Protein AF-A0A3P7JQI1-F1 (afdb_monomer)

Mean predicted aligned error: 7.29 Å

Organism: Strongylus vulgaris (NCBI:txid40348)

Sequence (152 aa):
VISFDECECSVVLVRGSVPLFWEQPGVQVGSHKVKVRAFEASSSAYHRHFLRLTSTYGKTTVVNLLGSKEGERALADAFRTQHKSSKFASTVDFIDFDYHSQMKISKDSLHRLVKKLAPYMQAASFYLFKNGSVKRRDFDRIVYQSTCLPAF

Foldseek 3Di:
DDDDDQKDWDADAAEDALQFDKDQDDDDPPARAIGGPPLVVSLVSVQVVVVCVCVVQAQEEEEEQFACDRNGVVVSVSSVVSCCPDPCVVRYHYHYDPPVVQVVVDVCSVVVVVVVCVVLVVVAFIFMGGPNRTPTDHSNYYYYYHDNDDPD

pLDDT: mean 83.18, std 12.76, range [30.31, 96.94]

Structure (mmCIF, N/CA/C/O backbone):
data_AF-A0A3P7JQI1-F1
#
_entry.id   AF-A0A3P7JQI1-F1
#
loop_
_atom_site.group_PDB
_atom_site.id
_atom_site.type_symbol
_atom_site.label_atom_id
_atom_site.label_alt_id
_atom_site.label_comp_id
_atom_site.label_asym_id
_atom_site.label_entity_id
_atom_site.label_seq_id
_atom_site.pdbx_PDB_ins_code
_atom_site.Cartn_x
_atom_site.Cartn_y
_atom_site.Cartn_z
_atom_site.occupancy
_atom_site.B_iso_or_equiv
_atom_site.auth_seq_id
_atom_site.auth_comp_id
_atom_site.auth_asym_id
_atom_site.auth_atom_id
_atom_site.pdbx_PDB_model_num
ATOM 1 N N . VAL A 1 1 ? -7.067 -12.335 16.940 1.00 72.94 1 VAL A N 1
ATOM 2 C CA . VAL A 1 1 ? -7.981 -11.882 18.011 1.00 72.94 1 VAL A CA 1
ATOM 3 C C . VAL A 1 1 ? -7.147 -11.767 19.267 1.00 72.94 1 VAL A C 1
ATOM 5 O O . VAL A 1 1 ? -6.325 -12.647 19.491 1.00 72.94 1 VAL A O 1
ATOM 8 N N . ILE A 1 2 ? -7.262 -10.661 19.989 1.00 80.69 2 ILE A N 1
ATOM 9 C CA . ILE A 1 2 ? -6.580 -10.428 21.259 1.00 80.69 2 ILE A CA 1
ATOM 10 C C . ILE A 1 2 ? -7.679 -10.393 22.318 1.00 80.69 2 ILE A C 1
ATOM 12 O O . ILE A 1 2 ? -8.593 -9.578 22.212 1.00 80.69 2 ILE A O 1
ATOM 16 N N . SER A 1 3 ? -7.595 -11.284 23.300 1.00 84.56 3 SER A N 1
ATOM 17 C CA . SER A 1 3 ? -8.550 -11.366 24.407 1.00 84.56 3 SER A CA 1
ATOM 18 C C . SER A 1 3 ? -7.868 -10.905 25.693 1.00 84.56 3 SER A C 1
ATOM 20 O O . SER A 1 3 ? -6.732 -11.299 25.962 1.00 84.56 3 SER A O 1
ATOM 22 N N . PHE A 1 4 ? -8.530 -10.037 26.452 1.00 83.00 4 PHE A N 1
ATOM 23 C CA . PHE A 1 4 ? -8.062 -9.506 27.731 1.00 83.00 4 PHE A CA 1
ATOM 24 C C . PHE A 1 4 ? -9.271 -9.204 28.620 1.00 83.00 4 PHE A C 1
ATOM 26 O O . PHE A 1 4 ? -10.163 -8.449 28.230 1.00 83.00 4 PHE A O 1
ATOM 33 N N . ASP A 1 5 ? -9.303 -9.799 29.811 1.00 88.19 5 ASP A N 1
ATOM 34 C CA . ASP A 1 5 ? -10.456 -9.778 30.717 1.00 88.19 5 ASP A CA 1
ATOM 35 C C . ASP A 1 5 ? -11.763 -10.168 29.990 1.00 88.19 5 ASP A C 1
ATOM 37 O O . ASP A 1 5 ? -11.811 -11.141 29.242 1.00 88.19 5 ASP A O 1
ATOM 41 N N . GLU A 1 6 ? -12.813 -9.364 30.165 1.00 87.38 6 GLU A N 1
ATOM 42 C CA . GLU A 1 6 ? -14.122 -9.471 29.510 1.00 87.38 6 GLU A CA 1
ATOM 43 C C . GLU A 1 6 ? -14.157 -8.803 28.120 1.00 87.38 6 GLU A C 1
ATOM 45 O O . GLU A 1 6 ? -15.229 -8.429 27.632 1.00 87.38 6 GLU A O 1
ATOM 50 N N . CYS A 1 7 ? -12.993 -8.560 27.504 1.00 84.62 7 CYS A N 1
ATOM 51 C CA . CYS A 1 7 ? -12.864 -7.907 26.203 1.00 84.62 7 CYS A CA 1
ATOM 52 C C . CYS A 1 7 ? -12.184 -8.815 25.174 1.00 84.62 7 CYS A C 1
ATOM 54 O O . CYS A 1 7 ? -11.133 -9.400 25.424 1.00 84.62 7 CYS A O 1
ATOM 56 N N . GLU A 1 8 ? -12.717 -8.824 23.958 1.00 86.44 8 GLU A N 1
ATOM 57 C CA . GLU A 1 8 ? -12.063 -9.405 22.790 1.00 86.44 8 GLU A CA 1
ATOM 58 C C . GLU A 1 8 ? -11.971 -8.351 21.698 1.00 86.44 8 GLU A C 1
ATOM 60 O O . GLU A 1 8 ? -12.961 -7.694 21.364 1.00 86.44 8 GLU A O 1
ATOM 65 N N . CYS A 1 9 ? -10.792 -8.195 21.105 1.00 84.25 9 CYS A N 1
ATOM 66 C CA . CYS A 1 9 ? -10.615 -7.333 19.952 1.00 84.25 9 CYS A CA 1
ATOM 67 C C . CYS A 1 9 ? -9.961 -8.042 18.768 1.00 84.25 9 CYS A C 1
ATOM 69 O O . CYS A 1 9 ? -9.218 -9.017 18.909 1.00 84.25 9 CYS A O 1
ATOM 71 N N . SER A 1 10 ? -10.234 -7.568 17.555 1.00 81.06 10 SER A N 1
ATOM 72 C CA . SER A 1 10 ? -9.532 -8.061 16.372 1.00 81.06 10 SER A CA 1
ATOM 73 C C . SER A 1 10 ? -9.233 -6.959 15.365 1.00 81.06 10 SER A C 1
ATOM 75 O O . SER A 1 10 ? -10.023 -6.039 15.163 1.00 81.06 10 SER A O 1
ATOM 77 N N . VAL A 1 11 ? -8.057 -7.078 14.750 1.00 78.75 11 VAL A N 1
ATOM 78 C CA . VAL A 1 11 ? -7.564 -6.226 13.668 1.00 78.75 11 VAL A CA 1
ATOM 79 C C . VAL A 1 11 ? -7.225 -7.138 12.499 1.00 78.75 11 VAL A C 1
ATOM 81 O O . VAL A 1 11 ? -6.640 -8.205 12.703 1.00 78.75 11 VAL A O 1
ATOM 84 N N . VAL A 1 12 ? -7.584 -6.722 11.286 1.00 80.19 12 VAL A N 1
ATOM 85 C CA . VAL A 1 12 ? -7.317 -7.489 10.068 1.00 80.19 12 VAL A CA 1
ATOM 86 C C . VAL A 1 12 ? -6.178 -6.835 9.290 1.00 80.19 12 VAL A C 1
ATOM 88 O O . VAL A 1 12 ? -6.206 -5.645 8.977 1.00 80.19 12 VAL A O 1
ATOM 91 N N . LEU A 1 13 ? -5.169 -7.640 8.973 1.00 85.06 13 LEU A N 1
ATOM 92 C CA . LEU A 1 13 ? -4.052 -7.278 8.108 1.00 85.06 13 LEU A CA 1
ATOM 93 C C . LEU A 1 13 ? -4.122 -8.169 6.871 1.00 85.06 13 LEU A C 1
ATOM 95 O O . LEU A 1 13 ? -4.223 -9.390 6.999 1.00 85.06 13 LEU A O 1
ATOM 99 N N . VAL A 1 14 ? -4.073 -7.570 5.683 1.00 86.88 14 VAL A N 1
ATOM 100 C CA . VAL A 1 14 ? -4.093 -8.316 4.419 1.00 86.88 14 VAL A CA 1
ATOM 101 C C . VAL A 1 14 ? -2.721 -8.206 3.778 1.00 86.88 14 VAL A C 1
ATOM 103 O O . VAL A 1 14 ? -2.140 -7.128 3.696 1.00 86.88 14 VAL A O 1
ATOM 106 N N . ARG A 1 15 ? -2.193 -9.330 3.299 1.00 89.56 15 ARG A N 1
ATOM 107 C CA . ARG A 1 15 ? -0.951 -9.373 2.529 1.00 89.56 15 ARG A CA 1
ATOM 108 C C . ARG A 1 15 ? -1.238 -9.914 1.139 1.00 89.56 15 ARG A C 1
ATOM 110 O O . ARG A 1 15 ? -1.992 -10.874 0.996 1.00 89.56 15 ARG A O 1
ATOM 117 N N . GLY A 1 16 ? -0.599 -9.335 0.130 1.00 87.62 16 GLY A N 1
ATOM 118 C CA . GLY A 1 16 ? -0.691 -9.837 -1.232 1.00 87.62 16 GLY A CA 1
ATOM 119 C C . GLY A 1 16 ? 0.438 -9.360 -2.139 1.00 87.62 16 GLY A C 1
ATOM 120 O O . GLY A 1 16 ? 1.334 -8.615 -1.738 1.00 87.62 16 GLY A O 1
ATOM 121 N N . SER A 1 17 ? 0.389 -9.844 -3.378 1.00 89.44 17 SER A N 1
ATOM 122 C CA . SER A 1 17 ? 1.278 -9.418 -4.459 1.00 89.44 17 SER A CA 1
ATOM 123 C C . SER A 1 17 ? 0.898 -8.022 -4.964 1.00 89.44 17 SER A C 1
ATOM 125 O O . SER A 1 17 ? -0.236 -7.572 -4.794 1.00 89.44 17 SER A O 1
ATOM 127 N N . VAL A 1 18 ? 1.824 -7.332 -5.626 1.00 91.19 18 VAL A N 1
ATOM 128 C CA . VAL A 1 18 ? 1.514 -6.071 -6.311 1.00 91.19 18 VAL A CA 1
ATOM 129 C C . VAL A 1 18 ? 0.456 -6.345 -7.3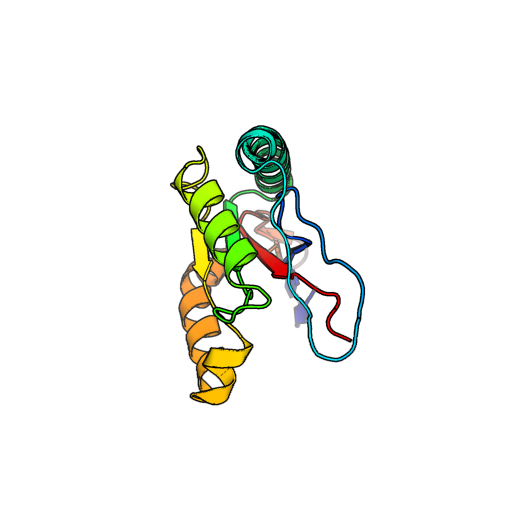92 1.00 91.19 18 VAL A C 1
ATOM 131 O O . VAL A 1 18 ? 0.712 -7.185 -8.258 1.00 91.19 18 VAL A O 1
ATOM 134 N N . PRO A 1 19 ? -0.709 -5.662 -7.388 1.00 92.75 19 PRO A N 1
ATOM 135 C CA . PRO A 1 19 ? -1.820 -5.929 -8.306 1.00 92.75 19 PRO A CA 1
ATOM 136 C C . PRO A 1 19 ? -1.592 -5.280 -9.679 1.00 92.75 19 PRO A C 1
ATOM 138 O O . PRO A 1 19 ? -2.403 -4.496 -10.171 1.00 92.75 19 PRO A O 1
ATOM 141 N N . LEU A 1 20 ? 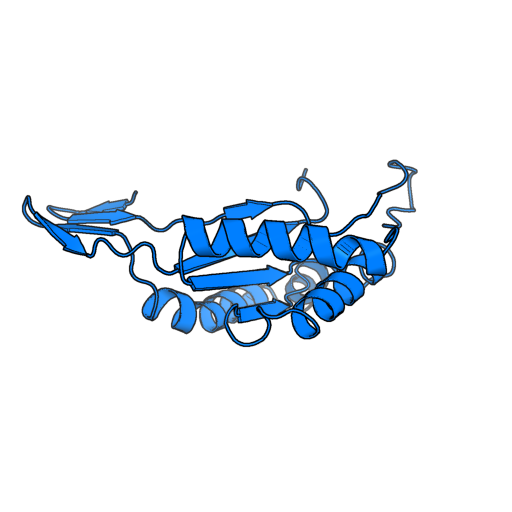-0.452 -5.603 -10.280 1.00 92.62 20 LEU A N 1
ATOM 142 C CA . LEU A 1 20 ? -0.049 -5.247 -11.633 1.00 92.62 20 LEU A CA 1
ATOM 143 C C . LEU A 1 20 ? 0.346 -6.519 -12.378 1.00 92.62 20 LEU A C 1
ATOM 145 O O . LEU A 1 20 ? 0.657 -7.536 -11.759 1.00 92.62 20 LEU A O 1
ATOM 149 N N . PHE A 1 21 ? 0.390 -6.460 -13.703 1.00 91.19 21 PHE A N 1
ATOM 150 C CA . PHE A 1 21 ? 1.044 -7.510 -14.467 1.00 91.19 21 PHE A CA 1
ATOM 151 C C . PHE A 1 21 ? 2.556 -7.304 -14.391 1.00 91.19 21 PHE A C 1
ATOM 153 O O . PHE A 1 21 ? 3.107 -6.316 -14.875 1.00 91.19 21 PHE A O 1
ATOM 160 N N . TRP A 1 22 ? 3.241 -8.229 -13.736 1.00 90.44 22 TRP A N 1
ATOM 161 C CA . TRP A 1 22 ? 4.689 -8.216 -13.611 1.00 90.44 22 TRP A CA 1
ATOM 162 C C . TRP A 1 22 ? 5.209 -9.644 -13.523 1.00 90.44 22 TRP A C 1
ATOM 164 O O . TRP A 1 22 ? 4.482 -10.568 -13.164 1.00 90.44 22 TRP A O 1
ATOM 174 N N . GLU A 1 23 ? 6.472 -9.817 -13.881 1.00 86.69 23 GLU A N 1
ATOM 175 C CA . GLU A 1 23 ? 7.161 -11.096 -13.812 1.00 86.69 23 GLU A CA 1
ATOM 176 C C . GLU A 1 23 ? 8.539 -10.914 -13.185 1.00 86.69 23 GLU A C 1
ATOM 178 O O . GLU A 1 23 ? 9.197 -9.882 -13.350 1.00 86.69 23 GLU A O 1
ATOM 183 N N . GLN A 1 24 ? 8.984 -11.946 -12.482 1.00 81.19 24 GLN A N 1
ATOM 184 C CA . GLN A 1 24 ? 10.363 -12.072 -12.056 1.00 81.19 24 GLN A CA 1
ATOM 185 C C . GLN A 1 24 ? 10.980 -13.228 -12.847 1.00 81.19 24 GLN A C 1
ATOM 187 O O . GLN A 1 24 ? 10.702 -14.387 -12.529 1.00 81.19 24 GLN A O 1
ATOM 192 N N . PRO A 1 25 ? 11.774 -12.954 -13.901 1.00 71.38 25 PRO A N 1
ATOM 193 C CA . PRO A 1 25 ? 12.573 -13.997 -14.531 1.00 71.38 25 PRO A CA 1
ATOM 194 C C . PRO A 1 25 ? 13.451 -14.626 -13.439 1.00 71.38 25 PRO A C 1
ATOM 196 O O . PRO A 1 25 ? 13.976 -13.894 -12.604 1.00 71.38 25 PRO A O 1
ATOM 199 N N . GLY A 1 26 ? 13.495 -15.963 -13.396 1.00 65.44 26 GLY A N 1
ATOM 200 C CA . GLY A 1 26 ? 13.884 -16.773 -12.232 1.00 65.44 26 GLY A CA 1
ATOM 201 C C . GLY A 1 26 ? 15.185 -16.399 -11.503 1.00 65.44 26 GLY A C 1
ATOM 202 O O . GLY A 1 26 ? 15.967 -15.559 -11.936 1.00 65.44 26 GLY A O 1
ATOM 203 N N . VAL A 1 27 ? 15.423 -17.055 -10.363 1.00 61.12 27 VAL A N 1
ATOM 204 C CA . VAL A 1 27 ? 16.563 -16.802 -9.462 1.00 61.12 27 VAL A CA 1
ATOM 205 C C . VAL A 1 27 ? 17.889 -17.210 -10.123 1.00 61.12 27 VAL A C 1
ATOM 207 O O . VAL A 1 27 ? 18.428 -18.279 -9.859 1.00 61.12 27 VAL A O 1
ATOM 210 N N . GLN A 1 28 ? 18.427 -16.370 -11.005 1.00 54.81 28 GLN A N 1
ATOM 211 C CA . GLN A 1 28 ? 19.834 -16.431 -11.389 1.00 54.81 28 GLN A CA 1
ATOM 212 C C . GLN A 1 28 ? 20.643 -15.606 -10.388 1.00 54.81 28 GLN A C 1
ATOM 214 O O . GLN A 1 28 ? 20.299 -14.459 -10.086 1.00 54.81 28 GLN A O 1
ATOM 219 N N . VAL A 1 29 ? 21.702 -16.215 -9.851 1.00 55.03 29 VAL A N 1
ATOM 220 C CA . VAL A 1 29 ? 22.596 -15.619 -8.852 1.00 55.03 29 VAL A CA 1
ATOM 221 C C . VAL A 1 29 ? 23.066 -14.249 -9.355 1.00 55.03 29 VAL A C 1
ATOM 223 O O . VAL A 1 29 ? 23.795 -14.161 -10.337 1.00 55.03 29 VAL A O 1
ATOM 226 N N . GLY A 1 30 ? 22.604 -13.174 -8.708 1.00 54.47 30 GLY A N 1
ATOM 227 C CA . GLY A 1 30 ? 23.033 -11.799 -8.994 1.00 54.47 30 GLY A CA 1
ATOM 228 C C . GLY A 1 30 ? 22.056 -10.899 -9.767 1.00 54.47 30 GLY A C 1
ATOM 229 O O . GLY A 1 30 ? 22.350 -9.715 -9.910 1.00 54.47 30 GLY A O 1
ATOM 230 N N . SER A 1 31 ? 20.889 -11.377 -10.225 1.00 55.09 31 SER A N 1
ATOM 231 C CA . SER A 1 31 ? 19.919 -10.535 -10.957 1.00 55.09 31 SER A CA 1
ATOM 232 C C . SER A 1 31 ? 18.457 -10.870 -10.617 1.00 55.09 31 SER A C 1
ATOM 234 O O . SER A 1 31 ? 17.788 -11.610 -11.334 1.00 55.09 31 SER A O 1
ATOM 236 N N . HIS A 1 32 ? 17.916 -10.245 -9.567 1.00 63.12 32 HIS A N 1
ATOM 237 C CA . HIS A 1 32 ? 16.479 -10.265 -9.242 1.00 63.12 32 HIS A CA 1
ATOM 238 C C . HIS A 1 32 ? 15.730 -9.117 -9.938 1.00 63.12 32 HIS A C 1
ATOM 240 O O . HIS A 1 32 ? 15.066 -8.313 -9.289 1.00 63.12 32 HIS A O 1
ATOM 246 N N . LYS A 1 33 ? 15.901 -8.965 -11.256 1.00 72.50 33 LYS A N 1
ATOM 247 C CA . LYS A 1 33 ? 15.282 -7.855 -11.994 1.00 72.50 33 LYS A CA 1
ATOM 248 C C . LYS A 1 33 ? 13.809 -8.143 -12.248 1.00 72.50 33 LYS A C 1
ATOM 250 O O . LYS A 1 33 ? 13.481 -8.935 -13.127 1.00 72.50 33 LYS A O 1
ATOM 255 N N . VAL A 1 34 ? 12.932 -7.474 -11.510 1.00 82.75 34 VAL A N 1
ATOM 256 C CA . VAL A 1 34 ? 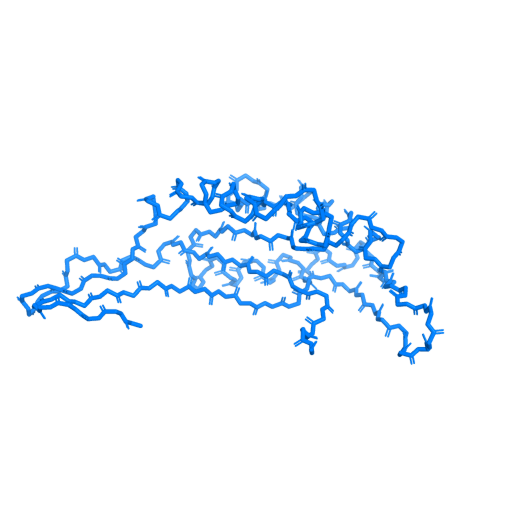11.489 -7.513 -11.746 1.00 82.75 34 VAL A CA 1
ATOM 257 C C . VAL A 1 34 ? 11.144 -6.722 -13.009 1.00 82.75 34 VAL A C 1
ATOM 259 O O . VAL A 1 34 ? 11.625 -5.607 -13.216 1.00 82.75 34 VAL A O 1
ATOM 262 N N . LYS A 1 35 ? 10.287 -7.294 -13.858 1.00 85.38 35 LYS A N 1
ATOM 263 C CA . LYS A 1 35 ? 9.819 -6.677 -15.101 1.00 85.38 35 LYS A CA 1
ATOM 264 C C . LYS A 1 35 ? 8.326 -6.391 -15.016 1.00 85.38 35 LYS A C 1
ATOM 266 O O . LYS A 1 35 ? 7.523 -7.301 -14.831 1.00 85.38 35 LYS A O 1
ATOM 271 N N . VAL A 1 36 ? 7.948 -5.130 -15.203 1.00 86.62 36 VAL A N 1
ATOM 272 C CA . VAL A 1 36 ? 6.542 -4.737 -15.370 1.00 86.62 36 VAL A CA 1
ATOM 273 C C . VAL A 1 36 ? 6.113 -5.077 -16.795 1.00 86.62 36 VAL A C 1
ATOM 275 O O . VAL A 1 36 ? 6.819 -4.771 -17.756 1.00 86.62 36 VAL A O 1
ATOM 278 N N . ARG A 1 37 ? 4.962 -5.728 -16.942 1.00 86.62 37 ARG A N 1
ATOM 279 C CA . ARG A 1 37 ? 4.387 -6.138 -18.226 1.00 86.62 37 ARG A CA 1
ATOM 280 C C . ARG A 1 37 ? 3.071 -5.407 -18.427 1.00 86.62 37 ARG A C 1
ATOM 282 O O . ARG A 1 37 ? 2.342 -5.195 -17.470 1.00 86.62 37 ARG A O 1
ATOM 289 N N . ALA A 1 38 ? 2.761 -5.041 -19.672 1.00 84.75 38 ALA A N 1
ATOM 290 C CA . ALA A 1 38 ? 1.446 -4.524 -20.060 1.00 84.75 38 ALA A CA 1
ATOM 291 C C . ALA A 1 38 ? 0.862 -3.516 -19.039 1.00 84.75 38 ALA A C 1
ATOM 293 O O . ALA A 1 38 ? -0.222 -3.721 -18.487 1.00 84.75 38 ALA A O 1
ATOM 294 N N . PHE A 1 39 ? 1.625 -2.460 -18.725 1.00 85.75 39 PHE A N 1
ATOM 295 C CA . PHE A 1 39 ? 1.288 -1.519 -17.651 1.00 85.75 39 PHE A CA 1
ATOM 296 C C . PHE A 1 39 ? -0.092 -0.883 -17.857 1.00 85.75 39 PHE A C 1
ATOM 298 O O . PHE A 1 39 ? -0.921 -0.905 -16.954 1.00 85.75 39 PHE A O 1
ATOM 305 N N . GLU A 1 40 ? -0.396 -0.438 -19.076 1.00 84.81 40 GLU A N 1
ATOM 306 C CA . GLU A 1 40 ? -1.716 0.107 -19.414 1.00 84.81 40 GLU A CA 1
ATOM 307 C C . GLU A 1 40 ? -2.838 -0.916 -19.176 1.00 84.81 40 GLU A C 1
ATOM 309 O O . GLU A 1 40 ? -3.845 -0.607 -18.534 1.00 84.81 40 GLU A O 1
ATOM 314 N N . ALA A 1 41 ? -2.627 -2.174 -19.583 1.00 86.00 41 ALA A N 1
ATOM 315 C CA . ALA A 1 41 ? -3.577 -3.263 -19.354 1.00 86.00 41 ALA A CA 1
ATOM 316 C C . ALA A 1 41 ? -3.752 -3.602 -17.860 1.00 86.00 41 ALA A C 1
ATOM 318 O O . ALA A 1 41 ? -4.803 -4.112 -17.457 1.00 86.00 41 ALA A O 1
ATOM 319 N N . SER A 1 42 ? -2.762 -3.279 -17.018 1.00 90.56 42 SER A N 1
ATOM 320 C CA . SER A 1 42 ? -2.841 -3.474 -15.565 1.00 90.56 42 SER A CA 1
ATOM 321 C C . SER A 1 42 ? -3.894 -2.578 -14.912 1.00 90.56 42 SER A C 1
ATOM 323 O O . SER A 1 42 ? -4.385 -2.925 -13.841 1.00 90.56 42 SER A O 1
ATOM 325 N N . SER A 1 43 ? -4.323 -1.487 -15.560 1.00 93.81 43 SER A N 1
ATOM 326 C CA . SER A 1 43 ? -5.335 -0.576 -15.005 1.00 93.81 43 SER A CA 1
ATOM 327 C C . SER A 1 43 ? -6.655 -1.272 -14.671 1.00 93.81 43 SER A C 1
ATOM 329 O O . SER A 1 43 ? -7.218 -1.059 -13.595 1.00 93.81 43 SER A O 1
ATOM 331 N N . SER A 1 44 ? -7.138 -2.156 -15.551 1.00 93.44 44 SER A N 1
ATOM 332 C CA . SER A 1 44 ? -8.380 -2.906 -15.313 1.00 93.44 44 SER A CA 1
ATOM 333 C C . SER A 1 44 ? -8.225 -3.918 -14.171 1.00 93.44 44 SER A C 1
ATOM 335 O O . SER A 1 44 ? -9.102 -4.037 -13.312 1.00 93.44 44 SER A O 1
ATOM 337 N N . ALA A 1 45 ? -7.087 -4.620 -14.121 1.00 91.81 45 ALA A N 1
ATOM 338 C CA . ALA A 1 45 ? -6.790 -5.589 -13.069 1.00 91.81 45 ALA A CA 1
ATOM 339 C C . ALA A 1 45 ? -6.653 -4.913 -11.696 1.00 91.81 45 ALA A C 1
ATOM 341 O O . ALA A 1 45 ? -7.293 -5.349 -10.738 1.00 91.81 45 ALA A O 1
ATOM 342 N N . TYR A 1 46 ? -5.905 -3.809 -11.631 1.00 94.94 46 TYR A N 1
ATOM 343 C CA . TYR A 1 46 ? -5.770 -2.970 -10.446 1.00 94.94 46 TYR A CA 1
ATOM 344 C C . TYR A 1 46 ? -7.138 -2.495 -9.959 1.00 94.94 46 TYR A C 1
ATOM 346 O O . TYR A 1 46 ? -7.453 -2.610 -8.774 1.00 94.94 46 TYR A O 1
ATOM 354 N N . HIS A 1 47 ? -7.979 -2.007 -10.880 1.00 95.56 47 HIS A N 1
ATOM 355 C CA . HIS A 1 47 ? -9.296 -1.506 -10.520 1.00 95.56 47 HIS A CA 1
ATOM 356 C C . HIS A 1 47 ? -10.176 -2.587 -9.894 1.00 95.56 47 HIS A C 1
ATOM 358 O O . HIS A 1 47 ? -10.712 -2.380 -8.808 1.00 95.56 47 HIS A O 1
ATOM 364 N N . ARG A 1 48 ? -10.280 -3.759 -10.533 1.00 95.50 48 ARG A N 1
ATOM 365 C CA . ARG A 1 48 ? -11.050 -4.891 -9.993 1.00 95.50 48 ARG A CA 1
ATOM 366 C C . ARG A 1 48 ? -10.509 -5.369 -8.647 1.00 95.50 48 ARG A C 1
ATOM 368 O O . ARG A 1 48 ? -11.297 -5.683 -7.758 1.00 95.50 48 ARG A O 1
ATOM 375 N N . HIS A 1 49 ? -9.185 -5.413 -8.495 1.00 94.38 49 HIS A N 1
ATOM 376 C CA . HIS A 1 49 ? -8.543 -5.820 -7.249 1.00 94.38 49 HIS A CA 1
ATOM 377 C C . HIS A 1 49 ? -8.918 -4.881 -6.098 1.00 94.38 49 HIS A C 1
ATOM 379 O O . HIS A 1 49 ? -9.442 -5.340 -5.084 1.00 94.38 49 HIS A O 1
ATOM 385 N N . PHE A 1 50 ? -8.711 -3.573 -6.266 1.00 94.62 50 PHE A N 1
ATOM 386 C CA . PHE A 1 50 ? -9.001 -2.604 -5.210 1.00 94.62 50 PHE A CA 1
ATOM 387 C C . PHE A 1 50 ? -10.493 -2.413 -4.967 1.00 94.62 50 PHE A C 1
ATOM 389 O O . PHE A 1 50 ? -10.874 -2.257 -3.815 1.00 94.62 50 PHE A O 1
ATOM 396 N N . LEU A 1 51 ? -11.340 -2.517 -5.997 1.00 95.31 51 LEU A N 1
ATOM 397 C CA . LEU A 1 51 ? -12.792 -2.508 -5.821 1.00 95.31 51 LEU A CA 1
ATOM 398 C C . LEU A 1 51 ? -13.243 -3.656 -4.910 1.00 95.31 51 LEU A C 1
ATOM 400 O O . LEU A 1 51 ? -14.026 -3.447 -3.989 1.00 95.31 51 LEU A O 1
ATOM 404 N N . ARG A 1 52 ? -12.721 -4.868 -5.136 1.00 93.75 52 ARG A N 1
ATOM 405 C CA . ARG A 1 52 ? -13.013 -6.017 -4.273 1.00 93.75 52 ARG A CA 1
ATOM 406 C C . ARG A 1 52 ? -12.451 -5.816 -2.870 1.00 93.75 52 ARG A C 1
ATOM 408 O O . ARG A 1 52 ? -13.153 -6.100 -1.905 1.00 93.75 52 ARG A O 1
ATOM 415 N N . LEU A 1 53 ? -11.209 -5.346 -2.757 1.00 91.56 53 LEU A N 1
ATOM 416 C CA . LEU A 1 53 ? -10.539 -5.137 -1.475 1.00 91.56 53 LEU A CA 1
ATOM 417 C C . LEU A 1 53 ? -11.325 -4.151 -0.601 1.00 91.56 53 LEU A C 1
ATOM 419 O O . LEU A 1 53 ? -11.690 -4.495 0.520 1.00 91.56 53 LEU A O 1
ATOM 423 N N . THR A 1 54 ? -11.675 -2.981 -1.136 1.00 90.69 54 THR A N 1
ATOM 424 C CA . THR A 1 54 ? -12.419 -1.963 -0.384 1.00 90.69 54 THR A CA 1
ATOM 425 C C . THR A 1 54 ? -13.883 -2.336 -0.164 1.00 90.69 54 THR A C 1
ATOM 427 O O . THR A 1 54 ? -14.444 -1.998 0.871 1.00 90.69 54 THR A O 1
ATOM 430 N N . SER A 1 55 ? -14.512 -3.084 -1.077 1.00 90.94 55 SER A N 1
ATOM 431 C CA . SER A 1 55 ? -15.873 -3.596 -0.862 1.00 90.94 55 SER A CA 1
ATOM 432 C C . SER A 1 55 ? -15.934 -4.683 0.211 1.00 90.94 55 SER A C 1
ATOM 434 O O . SER A 1 55 ? -16.952 -4.805 0.884 1.00 90.94 55 SER A O 1
ATOM 436 N N . THR A 1 56 ? -14.888 -5.502 0.341 1.00 88.00 56 THR A N 1
ATOM 437 C CA . THR A 1 56 ? -14.851 -6.609 1.312 1.00 88.00 56 THR A CA 1
ATOM 438 C C . THR A 1 56 ? -14.473 -6.106 2.701 1.00 88.00 56 THR A C 1
ATOM 440 O O . THR A 1 56 ? -14.965 -6.620 3.701 1.00 88.00 56 THR A O 1
ATOM 443 N N . TYR A 1 57 ? -13.586 -5.113 2.759 1.00 84.75 57 TYR A N 1
ATOM 444 C CA . TYR A 1 57 ? -12.897 -4.732 3.987 1.00 84.75 57 TYR A CA 1
ATOM 445 C C . TYR A 1 57 ? -12.993 -3.242 4.336 1.00 84.75 57 TYR A C 1
ATOM 447 O O . TYR A 1 57 ? -12.339 -2.785 5.265 1.00 84.75 57 TYR A O 1
ATOM 455 N N . GLY A 1 58 ? -13.774 -2.463 3.594 1.00 86.19 58 GLY A N 1
ATOM 456 C CA . GLY A 1 58 ? -13.962 -1.041 3.858 1.00 86.19 58 GLY A CA 1
ATOM 457 C C . GLY A 1 58 ? -12.749 -0.180 3.496 1.00 86.19 58 GLY A C 1
ATOM 458 O O . GLY A 1 58 ? -12.041 -0.402 2.505 1.00 86.19 58 GLY A O 1
ATOM 459 N N . LYS A 1 59 ? -12.527 0.876 4.282 1.00 85.94 59 LYS A N 1
ATOM 460 C CA . LYS A 1 59 ? -11.412 1.801 4.071 1.00 85.94 59 LYS A CA 1
ATOM 461 C C . LYS A 1 59 ? -10.087 1.041 4.191 1.00 85.94 59 LYS A C 1
ATOM 463 O O . LYS A 1 59 ? -9.920 0.083 4.930 1.00 85.94 59 LYS A O 1
ATOM 468 N N . THR A 1 60 ? -9.131 1.399 3.351 1.00 88.12 60 THR A N 1
ATOM 469 C CA . THR A 1 60 ? -7.918 0.598 3.169 1.00 88.12 60 THR A CA 1
ATOM 470 C C . THR A 1 60 ? -6.715 1.520 3.110 1.00 88.12 60 THR A C 1
ATOM 472 O O . THR A 1 60 ? -6.775 2.593 2.512 1.00 88.12 60 THR A O 1
ATOM 475 N N . THR A 1 61 ? -5.617 1.085 3.717 1.00 91.25 61 THR A N 1
ATOM 476 C CA . THR A 1 61 ? -4.314 1.740 3.638 1.00 91.25 61 THR A CA 1
ATOM 477 C C . THR A 1 61 ? -3.304 0.745 3.083 1.00 91.25 61 THR A C 1
ATOM 479 O O . THR A 1 61 ? -3.120 -0.338 3.628 1.00 91.25 61 THR A O 1
ATOM 482 N N . VAL A 1 62 ? -2.635 1.099 1.994 1.00 93.44 62 VAL A N 1
ATOM 483 C CA . VAL A 1 62 ? -1.564 0.310 1.386 1.00 93.44 62 VAL A CA 1
ATOM 484 C C . VAL A 1 62 ? -0.230 0.688 2.015 1.00 93.44 62 VAL A C 1
ATOM 486 O O . VAL A 1 62 ? 0.107 1.866 2.117 1.00 93.44 62 VAL A O 1
ATOM 489 N N . VAL A 1 63 ? 0.562 -0.319 2.369 1.00 93.38 63 VAL A N 1
ATOM 490 C CA . VAL A 1 63 ? 1.976 -0.183 2.718 1.00 93.38 63 VAL A CA 1
ATOM 491 C C . VAL A 1 63 ? 2.790 -0.890 1.643 1.00 93.38 63 VAL A C 1
ATOM 493 O O . VAL A 1 63 ? 2.813 -2.121 1.547 1.00 93.38 63 VAL A O 1
ATOM 496 N N . ASN A 1 64 ? 3.436 -0.092 0.800 1.00 92.62 64 ASN A N 1
ATOM 497 C CA . ASN A 1 64 ? 4.331 -0.557 -0.242 1.00 92.62 64 ASN A CA 1
ATOM 498 C C . ASN A 1 64 ? 5.744 -0.717 0.322 1.00 92.62 64 ASN A C 1
ATOM 500 O O . ASN A 1 64 ? 6.392 0.278 0.648 1.00 92.62 64 ASN A O 1
ATOM 504 N N . LEU A 1 65 ? 6.215 -1.962 0.416 1.00 91.00 65 LEU A N 1
ATOM 505 C CA . LEU A 1 65 ? 7.538 -2.277 0.963 1.00 91.00 65 LEU A CA 1
ATOM 506 C C . LEU A 1 65 ? 8.647 -2.404 -0.085 1.00 91.00 65 LEU A C 1
ATOM 508 O O . LEU A 1 65 ? 9.793 -2.669 0.279 1.00 91.00 65 LEU A O 1
ATOM 512 N N . LEU A 1 66 ? 8.304 -2.248 -1.366 1.00 88.44 66 LEU A N 1
ATOM 513 C CA . LEU A 1 66 ? 9.234 -2.446 -2.471 1.00 88.44 66 LEU A CA 1
ATOM 514 C C . LEU A 1 66 ? 10.437 -1.507 -2.381 1.00 88.44 66 LEU A C 1
ATOM 516 O O . LEU A 1 66 ? 10.317 -0.316 -2.076 1.00 88.44 66 LEU A O 1
ATOM 520 N N . GLY A 1 67 ? 11.597 -2.065 -2.702 1.00 85.81 67 GLY A N 1
ATOM 521 C CA . GLY A 1 67 ? 12.868 -1.380 -2.724 1.00 85.81 67 GLY A CA 1
ATOM 522 C C . GLY A 1 67 ? 12.989 -0.361 -3.853 1.00 85.81 67 GLY A C 1
ATOM 523 O O . GLY A 1 67 ? 12.462 -0.512 -4.953 1.00 85.81 67 GLY A O 1
ATOM 524 N N . SER A 1 68 ? 13.787 0.668 -3.594 1.00 82.62 68 SER A N 1
ATOM 525 C CA . SER A 1 68 ? 14.151 1.724 -4.545 1.00 82.62 68 SER A CA 1
ATOM 526 C C . SER A 1 68 ? 15.362 1.371 -5.425 1.00 82.62 68 SER A C 1
ATOM 528 O O . SER A 1 68 ? 15.814 2.193 -6.223 1.00 82.62 68 SER A O 1
ATOM 530 N N . LYS A 1 69 ? 15.900 0.150 -5.304 1.00 82.62 69 LYS A N 1
ATOM 531 C CA . LYS A 1 69 ? 17.050 -0.349 -6.081 1.00 82.62 69 LYS A CA 1
ATOM 532 C C . LYS A 1 69 ? 16.620 -1.070 -7.360 1.00 82.62 69 LYS A C 1
ATOM 534 O O . LYS A 1 69 ? 15.474 -1.492 -7.474 1.00 82.62 69 LYS A O 1
ATOM 539 N N . GLU A 1 70 ? 17.558 -1.254 -8.296 1.00 69.88 70 GLU A N 1
ATOM 540 C CA . GLU A 1 70 ? 17.312 -1.764 -9.663 1.00 69.88 70 GLU A CA 1
ATOM 541 C C . GLU A 1 70 ? 16.452 -3.037 -9.761 1.00 69.88 70 GLU A C 1
ATOM 543 O O . GLU A 1 70 ? 15.769 -3.213 -10.765 1.00 69.88 70 GLU A O 1
ATOM 548 N N . GLY A 1 71 ? 16.449 -3.907 -8.745 1.00 78.50 71 GLY A N 1
ATOM 549 C CA . GLY A 1 71 ? 15.643 -5.133 -8.748 1.00 78.50 71 GLY A CA 1
ATOM 550 C C . GLY A 1 71 ? 14.132 -4.902 -8.632 1.00 78.50 71 GLY A C 1
ATOM 551 O O . GLY A 1 71 ? 13.363 -5.599 -9.282 1.00 78.50 71 GLY A O 1
ATOM 552 N N . GLU A 1 72 ? 13.701 -3.907 -7.854 1.00 85.31 72 GLU A N 1
ATOM 553 C CA . GLU A 1 72 ? 12.287 -3.709 -7.479 1.00 85.31 72 GLU A CA 1
ATOM 554 C C . GLU A 1 72 ? 11.745 -2.330 -7.861 1.00 85.31 72 GLU A C 1
ATOM 556 O O . GLU A 1 72 ? 10.529 -2.147 -7.951 1.00 85.31 72 GLU A O 1
ATOM 561 N N . ARG A 1 73 ? 12.637 -1.374 -8.149 1.00 88.19 73 ARG A N 1
ATOM 562 C CA . ARG A 1 73 ? 12.293 0.023 -8.428 1.00 88.19 73 ARG A CA 1
ATOM 563 C C . ARG A 1 73 ? 11.248 0.164 -9.527 1.00 88.19 73 ARG A C 1
ATOM 565 O O . ARG A 1 73 ? 10.293 0.910 -9.356 1.00 88.19 73 ARG A O 1
ATOM 572 N N . ALA A 1 74 ? 11.400 -0.573 -10.628 1.00 89.75 74 ALA A N 1
ATOM 573 C CA . ALA A 1 74 ? 10.460 -0.503 -11.745 1.00 89.75 74 ALA A CA 1
ATOM 574 C C . ALA A 1 74 ? 9.033 -0.895 -11.319 1.00 89.75 74 ALA A C 1
ATOM 576 O O . ALA A 1 74 ? 8.072 -0.223 -11.689 1.00 89.75 74 ALA A O 1
ATOM 577 N N . LEU A 1 75 ? 8.893 -1.945 -10.500 1.00 90.56 75 LEU A N 1
ATOM 578 C CA . LEU A 1 75 ? 7.598 -2.370 -9.970 1.00 90.56 75 LEU A CA 1
ATOM 579 C C . LEU A 1 75 ? 7.063 -1.387 -8.920 1.00 90.56 75 LEU A C 1
ATOM 581 O O . LEU A 1 75 ? 5.865 -1.109 -8.908 1.00 90.56 75 LEU A O 1
ATOM 585 N N . ALA A 1 76 ? 7.937 -0.831 -8.076 1.00 91.56 76 ALA A N 1
ATOM 586 C CA . ALA A 1 76 ? 7.571 0.173 -7.078 1.00 91.56 76 ALA A CA 1
ATOM 587 C C . ALA A 1 76 ? 7.014 1.446 -7.728 1.00 91.56 76 ALA A C 1
ATOM 589 O O . ALA A 1 76 ? 5.930 1.913 -7.366 1.00 91.56 76 ALA A O 1
ATOM 590 N N . ASP A 1 77 ? 7.722 1.966 -8.729 1.00 92.75 77 ASP A N 1
ATOM 591 C CA . ASP A 1 77 ? 7.336 3.165 -9.467 1.00 92.75 77 ASP A CA 1
ATOM 592 C C . ASP A 1 77 ? 6.047 2.922 -10.268 1.00 92.75 77 ASP A C 1
ATOM 594 O O . ASP A 1 77 ? 5.141 3.762 -10.246 1.00 92.75 77 ASP A O 1
ATOM 598 N N . ALA A 1 78 ? 5.902 1.750 -10.897 1.00 93.69 78 ALA A N 1
ATOM 599 C CA . ALA A 1 78 ? 4.671 1.368 -11.583 1.00 93.69 78 ALA A CA 1
ATOM 600 C C . ALA A 1 78 ? 3.481 1.275 -10.614 1.00 93.69 78 ALA A C 1
ATOM 602 O O . ALA A 1 78 ? 2.415 1.816 -10.904 1.00 93.69 78 ALA A O 1
ATOM 603 N N . PHE A 1 79 ? 3.647 0.656 -9.440 1.00 94.50 79 PHE A N 1
ATOM 604 C CA . PHE A 1 79 ? 2.565 0.529 -8.457 1.00 94.50 79 PHE A CA 1
ATOM 605 C C . PHE A 1 79 ? 2.112 1.891 -7.933 1.00 94.50 79 PHE A C 1
ATOM 607 O O . PHE A 1 79 ? 0.912 2.174 -7.907 1.00 94.50 79 PHE A O 1
ATOM 614 N N . ARG A 1 80 ? 3.067 2.774 -7.613 1.00 95.25 80 ARG A N 1
ATOM 615 C CA . ARG A 1 80 ? 2.787 4.160 -7.224 1.00 95.25 80 ARG A CA 1
ATOM 616 C C . ARG A 1 80 ? 2.051 4.916 -8.332 1.00 95.25 80 ARG A C 1
ATOM 618 O O . ARG A 1 80 ? 1.083 5.621 -8.053 1.00 95.25 80 ARG A O 1
ATOM 625 N N . THR A 1 81 ? 2.494 4.773 -9.577 1.00 95.94 81 THR A N 1
ATOM 626 C CA . THR A 1 81 ? 1.898 5.457 -10.737 1.00 95.94 81 THR A CA 1
ATOM 627 C C . THR A 1 81 ? 0.479 4.964 -11.009 1.00 95.94 81 THR A C 1
ATOM 629 O O . THR A 1 81 ? -0.439 5.771 -11.173 1.00 95.94 81 THR A O 1
ATOM 632 N N . GLN A 1 82 ? 0.262 3.648 -10.981 1.00 96.38 82 GLN A N 1
ATOM 633 C CA . GLN A 1 82 ? -1.065 3.065 -11.153 1.00 96.38 82 GLN A CA 1
ATOM 634 C C . GLN A 1 82 ? -2.016 3.503 -10.038 1.00 96.38 82 GLN A C 1
ATOM 636 O O . GLN A 1 82 ? -3.158 3.857 -10.314 1.00 96.38 82 GLN A O 1
ATOM 641 N N . HIS A 1 83 ? -1.552 3.514 -8.786 1.00 96.50 83 HIS A N 1
ATOM 642 C CA . HIS A 1 83 ? -2.371 3.966 -7.669 1.00 96.50 83 HIS A CA 1
ATOM 643 C C . HIS A 1 83 ? -2.788 5.432 -7.831 1.00 96.50 83 HIS A C 1
ATOM 645 O O . HIS A 1 83 ? -3.983 5.725 -7.802 1.00 96.50 83 HIS A O 1
ATOM 651 N N . LYS A 1 84 ? -1.824 6.330 -8.082 1.00 96.94 84 LYS A N 1
ATOM 652 C CA . LYS A 1 84 ? -2.065 7.774 -8.253 1.00 96.94 84 LYS A CA 1
ATOM 653 C C . LYS A 1 84 ? -3.007 8.104 -9.410 1.00 96.94 84 LYS A C 1
ATOM 655 O O . LYS A 1 84 ? -3.775 9.050 -9.308 1.00 96.94 84 LYS A O 1
ATOM 660 N N . SER A 1 85 ? -2.939 7.342 -10.500 1.00 95.62 85 SER A N 1
ATOM 661 C CA . SER A 1 85 ? -3.814 7.515 -11.668 1.00 95.62 85 SER A CA 1
ATOM 662 C C . SER A 1 85 ? -5.190 6.852 -11.510 1.00 95.62 85 SER A C 1
ATOM 664 O O . SER A 1 85 ? -6.078 7.063 -12.335 1.00 95.62 85 SER A O 1
ATOM 666 N N . SER A 1 86 ? -5.395 6.046 -10.464 1.00 95.81 86 SER A N 1
ATOM 667 C CA . SER A 1 86 ? -6.649 5.329 -10.237 1.00 95.81 86 SER A CA 1
ATOM 668 C C . SER A 1 86 ? -7.695 6.176 -9.507 1.00 95.81 86 SER A C 1
ATOM 670 O O . SER A 1 86 ? -7.380 7.102 -8.762 1.00 95.81 86 SER A O 1
ATOM 672 N N . LYS A 1 87 ? -8.963 5.757 -9.606 1.00 95.50 87 LYS A N 1
ATOM 673 C CA . LYS A 1 87 ? -10.079 6.329 -8.830 1.00 95.50 87 LYS A CA 1
ATOM 674 C C . LYS A 1 87 ? -9.926 6.173 -7.308 1.00 95.50 87 LYS A C 1
ATOM 676 O O . LYS A 1 87 ? -10.681 6.788 -6.567 1.00 95.50 87 LYS A O 1
ATOM 681 N N . PHE A 1 88 ? -8.980 5.353 -6.845 1.00 96.12 88 PHE A N 1
ATOM 682 C CA . PHE A 1 88 ? -8.752 5.088 -5.425 1.00 96.12 88 PHE A CA 1
ATOM 683 C C . PHE A 1 88 ? -7.718 6.021 -4.791 1.00 96.12 88 PHE A C 1
ATOM 685 O O . PHE A 1 88 ? -7.555 5.970 -3.577 1.00 96.12 88 PHE A O 1
ATOM 692 N N . ALA A 1 89 ? -7.036 6.867 -5.572 1.00 95.75 89 ALA A N 1
ATOM 693 C CA . ALA A 1 89 ? -5.967 7.740 -5.079 1.00 95.75 89 ALA A CA 1
ATOM 694 C C . ALA A 1 89 ? -6.406 8.671 -3.933 1.00 95.75 89 ALA A C 1
ATOM 696 O O . ALA A 1 89 ? -5.594 9.043 -3.092 1.00 95.75 89 ALA A O 1
ATOM 697 N N . SER A 1 90 ? -7.687 9.052 -3.895 1.00 93.94 90 SER A N 1
ATOM 698 C CA . SER A 1 90 ? -8.259 9.913 -2.853 1.00 93.94 90 SER A CA 1
ATOM 699 C C . SER A 1 90 ? -8.861 9.148 -1.671 1.00 93.94 90 SER A C 1
ATOM 701 O O . SER A 1 90 ? -9.082 9.740 -0.617 1.00 93.94 90 SER A O 1
ATOM 703 N N . THR A 1 91 ? -9.156 7.854 -1.827 1.00 91.38 91 THR A N 1
ATOM 704 C CA . THR A 1 91 ? -9.900 7.062 -0.830 1.00 91.38 91 THR A CA 1
ATOM 705 C C . THR A 1 91 ? -9.064 5.979 -0.157 1.00 91.38 91 THR A C 1
ATOM 707 O O . THR A 1 91 ? -9.416 5.525 0.931 1.00 91.38 91 THR A O 1
ATOM 710 N N . VAL A 1 92 ? -7.992 5.533 -0.812 1.00 92.62 92 VAL A N 1
ATOM 711 C CA . VAL A 1 92 ? -7.066 4.515 -0.316 1.00 92.62 92 VAL A CA 1
ATOM 712 C C . VAL A 1 92 ? -5.736 5.193 -0.045 1.00 92.62 92 VAL A C 1
ATOM 714 O O . VAL A 1 92 ? -5.069 5.659 -0.962 1.00 92.62 92 VAL A O 1
ATOM 717 N N . ASP A 1 93 ? -5.351 5.236 1.224 1.00 92.06 93 ASP A N 1
ATOM 718 C CA . ASP A 1 93 ? -4.067 5.793 1.628 1.00 92.06 93 ASP A CA 1
ATOM 719 C C . ASP A 1 93 ? -2.926 4.902 1.116 1.00 92.06 93 ASP A C 1
ATOM 721 O O . ASP A 1 93 ? -3.036 3.678 1.154 1.00 92.06 93 ASP A O 1
ATOM 725 N N . PHE A 1 94 ? -1.812 5.488 0.676 1.00 93.50 94 PHE A N 1
ATOM 726 C CA . PHE A 1 94 ? -0.678 4.739 0.128 1.00 93.50 94 PHE A CA 1
ATOM 727 C C . PHE A 1 94 ? 0.638 5.208 0.745 1.00 93.50 94 PHE A C 1
ATOM 729 O O . PHE A 1 94 ? 1.042 6.364 0.613 1.00 93.50 94 PHE A O 1
ATOM 736 N N . ILE A 1 95 ? 1.317 4.297 1.435 1.00 93.06 95 ILE A N 1
ATOM 737 C CA . ILE A 1 95 ? 2.547 4.558 2.176 1.00 93.06 95 ILE A CA 1
ATOM 738 C C . ILE A 1 95 ? 3.684 3.785 1.525 1.00 93.06 95 ILE A C 1
ATOM 740 O O . ILE A 1 95 ? 3.753 2.564 1.626 1.00 93.06 95 ILE A O 1
ATOM 744 N N . ASP A 1 96 ? 4.614 4.507 0.912 1.00 91.69 96 ASP A N 1
ATOM 745 C CA . ASP A 1 96 ? 5.899 3.949 0.502 1.00 91.69 96 ASP A CA 1
ATOM 746 C C . ASP A 1 96 ? 6.846 3.820 1.702 1.00 91.69 96 ASP A C 1
ATOM 748 O O . ASP A 1 96 ? 7.085 4.790 2.431 1.00 91.69 96 ASP A O 1
ATOM 752 N N . PHE A 1 97 ? 7.400 2.624 1.888 1.00 92.19 97 PHE A N 1
ATOM 753 C CA . PHE A 1 97 ? 8.406 2.317 2.897 1.00 92.19 97 PHE A CA 1
ATOM 754 C C . PHE A 1 97 ? 9.378 1.257 2.364 1.00 92.19 97 PHE A C 1
ATOM 756 O O . PHE A 1 97 ? 9.186 0.069 2.584 1.00 92.19 97 PHE A O 1
ATOM 763 N N . ASP A 1 98 ? 10.442 1.682 1.678 1.00 89.69 98 ASP A N 1
ATOM 764 C CA . ASP A 1 98 ? 11.528 0.786 1.250 1.00 89.69 98 ASP A CA 1
ATOM 765 C C . ASP A 1 98 ? 12.201 0.160 2.480 1.00 89.69 98 ASP A C 1
ATOM 767 O O . ASP A 1 98 ? 13.067 0.775 3.108 1.00 89.69 98 ASP A O 1
ATOM 771 N N . TYR A 1 99 ? 11.789 -1.056 2.842 1.00 85.69 99 TYR A N 1
ATOM 772 C CA . TYR A 1 99 ? 12.217 -1.703 4.079 1.00 85.69 99 TYR A CA 1
ATOM 773 C C . TYR A 1 99 ? 13.741 -1.868 4.129 1.00 85.69 99 TYR A C 1
ATOM 775 O O . TYR A 1 99 ? 14.378 -1.539 5.131 1.00 85.69 99 TYR A O 1
ATOM 783 N N . HIS A 1 100 ? 14.346 -2.317 3.029 1.00 84.19 100 HIS A N 1
ATOM 784 C CA . HIS A 1 100 ? 15.781 -2.583 2.965 1.00 84.19 100 HIS A CA 1
ATOM 785 C C . HIS A 1 100 ? 16.621 -1.316 3.113 1.00 84.19 100 HIS A C 1
ATOM 787 O O . HIS A 1 100 ? 17.658 -1.345 3.777 1.00 84.19 100 HIS A O 1
ATOM 793 N N . SER A 1 101 ? 16.201 -0.211 2.498 1.00 88.56 101 SER A N 1
ATOM 794 C CA . SER A 1 101 ? 16.875 1.079 2.649 1.00 88.56 101 SER A CA 1
ATOM 795 C C . SER A 1 101 ? 16.656 1.654 4.050 1.00 88.56 101 SER A C 1
ATOM 797 O O . SER A 1 101 ? 17.609 2.019 4.738 1.00 88.56 101 SER A O 1
ATOM 799 N N . GLN A 1 102 ? 15.410 1.653 4.528 1.00 89.50 102 GLN A N 1
ATOM 800 C CA . GLN A 1 102 ? 15.031 2.248 5.809 1.00 89.50 102 GLN A CA 1
ATOM 801 C C . GLN A 1 102 ? 15.709 1.561 7.000 1.00 89.50 102 GLN A C 1
ATOM 803 O O . GLN A 1 102 ? 16.203 2.243 7.900 1.00 89.50 102 GLN A O 1
ATOM 808 N N . MET A 1 103 ? 15.797 0.230 6.995 1.00 88.25 103 MET A N 1
ATOM 809 C CA . MET A 1 103 ? 16.449 -0.518 8.074 1.00 88.25 103 MET A CA 1
ATOM 810 C C . MET A 1 103 ? 17.976 -0.364 8.081 1.00 88.25 103 MET A C 1
ATOM 812 O O . MET A 1 103 ? 18.591 -0.535 9.131 1.00 88.25 103 MET A O 1
ATOM 816 N N . LYS A 1 104 ? 18.592 -0.001 6.945 1.00 89.00 104 LYS A N 1
ATOM 817 C CA . LYS A 1 104 ? 20.022 0.351 6.879 1.00 89.00 104 LYS A CA 1
ATOM 818 C C . LYS A 1 104 ? 20.313 1.739 7.438 1.00 89.00 104 LYS A C 1
ATOM 820 O O . LYS A 1 104 ? 21.394 1.949 7.971 1.00 89.00 104 LYS A O 1
ATOM 825 N N . ILE A 1 105 ? 19.362 2.668 7.319 1.00 89.56 105 ILE A N 1
ATOM 826 C CA . ILE A 1 105 ? 19.491 4.022 7.875 1.00 89.56 105 ILE A CA 1
ATOM 827 C C . ILE A 1 105 ? 19.394 3.978 9.403 1.00 89.56 105 ILE A C 1
ATOM 829 O O . ILE A 1 105 ? 20.206 4.583 10.093 1.00 89.56 105 ILE A O 1
ATOM 833 N N . SER A 1 106 ? 18.387 3.287 9.943 1.00 92.88 106 SER A N 1
ATOM 834 C CA . SER A 1 106 ? 18.204 3.138 11.389 1.00 92.88 106 SER A CA 1
ATOM 835 C C . SER A 1 106 ? 17.210 2.020 11.702 1.00 92.88 106 SER A C 1
ATOM 837 O O . SER A 1 106 ? 16.226 1.827 10.988 1.00 92.88 106 SER A O 1
ATOM 839 N N . LYS A 1 107 ? 17.411 1.323 12.825 1.00 88.69 107 LYS A N 1
ATOM 840 C CA . LYS A 1 107 ? 16.416 0.376 13.354 1.00 88.69 107 LYS A CA 1
ATOM 841 C C . LYS A 1 107 ? 15.123 1.081 13.795 1.00 88.69 107 LYS A C 1
ATOM 843 O O . LYS A 1 107 ? 14.048 0.493 13.695 1.00 88.69 107 LYS A O 1
ATOM 848 N N . ASP A 1 108 ? 15.193 2.365 14.155 1.00 92.00 108 ASP A N 1
ATOM 849 C CA . ASP A 1 108 ? 14.029 3.182 14.532 1.00 92.00 108 ASP A CA 1
ATOM 850 C C . ASP A 1 108 ? 13.122 3.517 13.344 1.00 92.00 108 ASP A C 1
ATOM 852 O O . ASP A 1 108 ? 12.017 4.034 13.518 1.00 92.00 108 ASP A O 1
ATOM 856 N N . SER A 1 109 ? 13.554 3.231 12.112 1.00 90.81 109 SER A N 1
ATOM 857 C CA . SER A 1 109 ? 12.730 3.433 10.920 1.00 90.81 109 SER A CA 1
ATOM 858 C C . SER A 1 109 ? 11.421 2.652 10.981 1.00 90.81 109 SER A C 1
ATOM 860 O O . SER A 1 109 ? 10.389 3.163 10.543 1.00 90.81 109 SER A O 1
ATOM 862 N N . LEU A 1 110 ? 11.431 1.462 11.590 1.00 88.81 110 LEU A N 1
ATOM 863 C CA . LEU A 1 110 ? 10.210 0.698 11.826 1.00 88.81 110 LEU A CA 1
ATOM 864 C C . LEU A 1 110 ? 9.283 1.419 12.812 1.00 88.81 110 LEU A C 1
ATOM 866 O O . LEU A 1 110 ? 8.083 1.516 12.569 1.00 88.81 110 LEU A O 1
ATOM 870 N N . HIS A 1 111 ? 9.832 2.001 13.881 1.00 90.06 111 HIS A N 1
ATOM 871 C CA . HIS A 1 111 ? 9.049 2.794 14.828 1.00 90.06 111 HIS A CA 1
ATOM 872 C C . HIS A 1 111 ? 8.429 4.027 14.152 1.00 90.06 111 HIS A C 1
ATOM 874 O O . HIS A 1 111 ? 7.265 4.350 14.389 1.00 90.06 111 HIS A O 1
ATOM 880 N N . ARG A 1 112 ? 9.155 4.682 13.234 1.00 90.75 112 ARG A N 1
ATOM 881 C CA . ARG A 1 112 ? 8.607 5.782 12.420 1.00 90.75 112 ARG A CA 1
ATOM 882 C C . ARG A 1 112 ? 7.474 5.321 11.502 1.00 90.75 112 ARG A C 1
ATOM 884 O O . ARG A 1 112 ? 6.483 6.039 11.385 1.00 90.75 112 ARG A O 1
ATOM 891 N N . LEU A 1 113 ? 7.585 4.140 10.889 1.00 90.81 113 LEU A N 1
ATOM 892 C CA . LEU A 1 113 ? 6.494 3.552 10.106 1.00 90.81 113 LEU A CA 1
ATOM 893 C C . LEU A 1 113 ? 5.265 3.286 10.980 1.00 90.81 113 LEU A C 1
ATOM 895 O O . LEU A 1 113 ? 4.170 3.693 10.609 1.00 90.81 113 LEU A O 1
ATOM 899 N N . VAL A 1 114 ? 5.443 2.670 12.151 1.00 88.62 114 VAL A N 1
ATOM 900 C CA . VAL A 1 114 ? 4.349 2.417 13.103 1.00 88.62 114 VAL A CA 1
ATOM 901 C C . VAL A 1 114 ? 3.694 3.727 13.535 1.00 88.62 114 VAL A C 1
ATOM 903 O O . VAL A 1 114 ? 2.473 3.842 13.501 1.00 88.62 114 VAL A O 1
ATOM 906 N N . LYS A 1 115 ? 4.483 4.760 13.851 1.00 90.00 115 LYS A N 1
ATOM 907 C CA . LYS A 1 115 ? 3.963 6.092 14.187 1.00 90.00 115 LYS A CA 1
ATOM 908 C C . LYS A 1 115 ? 3.192 6.724 13.025 1.00 90.00 115 LYS A C 1
ATOM 910 O O . LYS A 1 115 ? 2.175 7.367 13.257 1.00 90.00 115 LYS A O 1
ATOM 915 N N . LYS A 1 116 ? 3.638 6.522 11.780 1.00 89.56 116 LYS A N 1
ATOM 916 C CA . LYS A 1 116 ? 2.917 6.960 10.576 1.00 89.56 116 LYS A CA 1
ATOM 917 C C . LYS A 1 116 ? 1.630 6.164 10.360 1.00 89.56 116 LYS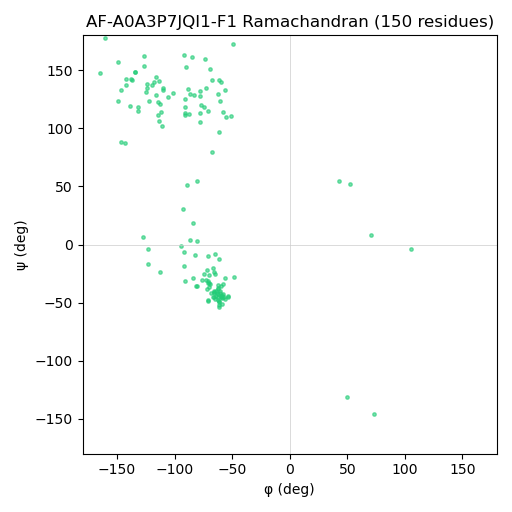 A C 1
ATOM 919 O O . LYS A 1 116 ? 0.657 6.736 9.893 1.00 89.56 116 LYS A O 1
ATOM 924 N N . LEU A 1 117 ? 1.612 4.878 10.709 1.00 86.94 117 LEU A N 1
ATOM 925 C CA . LEU A 1 117 ? 0.427 4.021 10.650 1.00 86.94 117 LEU A CA 1
ATOM 926 C C . LEU A 1 117 ? -0.571 4.311 11.778 1.00 86.94 117 LEU A C 1
ATOM 928 O O . LEU A 1 117 ? -1.766 4.094 11.596 1.00 86.94 117 LEU A O 1
ATOM 932 N N . ALA A 1 118 ? -0.112 4.850 12.910 1.00 85.50 118 ALA A N 1
ATOM 933 C CA . ALA A 1 118 ? -0.931 5.062 14.098 1.00 85.50 118 ALA A CA 1
ATOM 934 C C . ALA A 1 118 ? -2.222 5.862 13.841 1.00 85.50 118 ALA A C 1
ATOM 936 O O . ALA A 1 118 ? -3.259 5.391 14.289 1.00 85.50 118 ALA A O 1
ATOM 937 N N . PRO A 1 119 ? -2.255 6.977 13.080 1.00 82.56 119 PRO A N 1
ATOM 938 C CA . PRO A 1 119 ? -3.510 7.666 12.767 1.00 82.56 119 PRO A CA 1
ATOM 939 C C . PRO A 1 119 ? -4.484 6.799 11.963 1.00 82.56 119 PRO A C 1
ATOM 941 O O . PRO A 1 119 ? -5.692 6.858 12.176 1.00 82.56 119 PRO A O 1
ATOM 944 N N . TYR A 1 120 ? -3.965 5.956 11.066 1.00 78.75 120 TYR A N 1
ATOM 945 C CA . TYR A 1 120 ? -4.773 5.018 10.288 1.00 78.75 120 TYR A CA 1
ATOM 946 C C . TYR A 1 120 ? -5.303 3.880 11.162 1.00 78.75 120 TYR A C 1
ATOM 948 O O . TYR A 1 120 ? -6.407 3.419 10.914 1.00 78.75 120 TYR A O 1
ATOM 956 N N . MET A 1 121 ? -4.561 3.475 12.197 1.00 71.12 121 MET A N 1
ATOM 957 C CA . MET A 1 121 ? -4.957 2.444 13.165 1.00 71.12 121 MET A CA 1
ATOM 958 C C . MET A 1 121 ? -5.834 2.978 14.312 1.00 71.12 121 MET A C 1
ATOM 960 O O . MET A 1 121 ? -6.654 2.248 14.845 1.00 71.12 121 MET A O 1
ATOM 964 N N . GLN A 1 122 ? -5.695 4.244 14.703 1.00 66.88 122 GLN A N 1
ATOM 965 C CA . GLN A 1 122 ? -6.516 4.888 15.738 1.00 66.88 122 GLN A CA 1
ATOM 966 C C . GLN A 1 122 ? -7.864 5.340 15.177 1.00 66.88 122 GLN A C 1
ATOM 968 O O . GLN A 1 122 ? -8.884 5.243 15.852 1.00 66.88 122 GLN A O 1
ATOM 973 N N . ALA A 1 123 ? -7.877 5.787 13.917 1.00 59.97 123 ALA A N 1
ATOM 974 C CA . ALA A 1 123 ? -9.098 5.963 13.142 1.00 59.97 123 ALA A CA 1
ATOM 975 C C . ALA A 1 123 ? -9.607 4.639 12.540 1.00 59.97 123 ALA A C 1
ATOM 977 O O . ALA A 1 123 ? -10.555 4.672 11.751 1.00 59.97 123 ALA A O 1
ATOM 978 N N . ALA A 1 124 ? -8.955 3.503 12.832 1.00 56.97 124 ALA A N 1
ATOM 979 C CA . ALA A 1 124 ? -9.466 2.182 12.498 1.00 56.97 124 ALA A CA 1
ATOM 980 C C . ALA A 1 124 ? -10.449 1.747 13.566 1.00 56.97 124 ALA A C 1
ATOM 982 O O . ALA A 1 124 ? -10.148 1.724 14.761 1.00 56.97 124 ALA A O 1
ATOM 983 N N . SER A 1 125 ? -11.618 1.341 13.105 1.00 61.41 125 SER A N 1
ATOM 984 C CA . SER A 1 125 ? -12.468 0.499 13.905 1.00 61.41 125 SER A CA 1
ATOM 985 C C . SER A 1 125 ? -11.876 -0.907 13.903 1.00 61.41 125 SER A C 1
ATOM 987 O O . SER A 1 125 ? -11.663 -1.521 12.861 1.00 61.41 125 SER A O 1
ATOM 989 N N . PHE A 1 126 ? -11.518 -1.374 15.089 1.00 72.31 126 PHE A N 1
ATOM 990 C CA . PHE A 1 126 ? -11.290 -2.783 15.353 1.00 72.31 126 PHE A CA 1
ATOM 991 C C . PHE A 1 126 ? -12.616 -3.393 15.796 1.00 72.31 126 PHE A C 1
ATOM 993 O O . PHE A 1 126 ? -13.458 -2.715 16.399 1.00 72.31 126 PHE A O 1
ATOM 1000 N N . TYR A 1 127 ? -12.789 -4.688 15.550 1.00 80.62 127 TYR A N 1
ATOM 1001 C CA . TYR A 1 127 ? -13.870 -5.414 16.200 1.00 80.62 127 TYR A CA 1
ATOM 1002 C C . TYR A 1 127 ? -13.621 -5.385 17.704 1.00 80.62 127 TYR A C 1
ATOM 1004 O O . TYR A 1 127 ? -12.511 -5.705 18.128 1.00 80.62 127 TYR A O 1
ATOM 1012 N N . LEU A 1 128 ? -14.627 -5.005 18.490 1.00 83.56 128 LEU A N 1
ATOM 1013 C CA . LEU A 1 128 ? -14.570 -5.011 19.948 1.00 83.56 128 LEU A CA 1
ATOM 1014 C C . LEU A 1 128 ? -15.821 -5.680 20.499 1.00 83.56 128 LEU A C 1
ATOM 1016 O O . LEU A 1 128 ? -16.926 -5.142 20.392 1.00 83.56 128 LEU A O 1
ATOM 1020 N N . PHE A 1 129 ? -15.619 -6.811 21.151 1.00 83.88 129 PHE A N 1
ATOM 1021 C CA . PHE A 1 129 ? -16.588 -7.465 22.007 1.00 83.88 129 PHE A CA 1
ATOM 1022 C C . PHE A 1 129 ? -16.222 -7.165 23.456 1.00 83.88 129 PHE A C 1
ATOM 1024 O O . PHE A 1 129 ? -15.060 -7.275 23.833 1.00 83.88 129 PHE A O 1
ATOM 1031 N N . LYS A 1 130 ? -17.184 -6.719 24.262 1.00 88.12 130 LYS A N 1
ATOM 1032 C CA . LYS A 1 130 ? -16.961 -6.438 25.680 1.00 88.12 130 LYS A CA 1
ATOM 1033 C C . LYS A 1 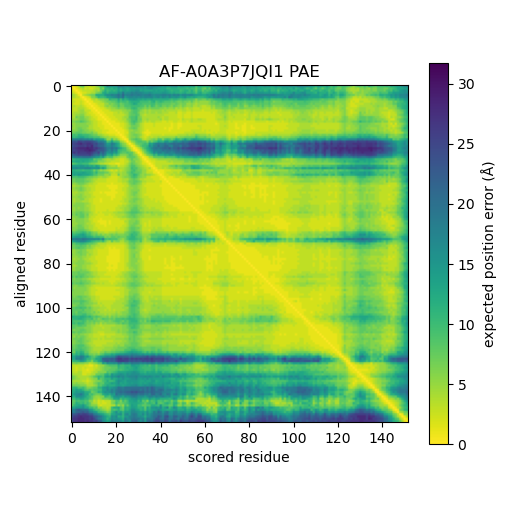130 ? -18.208 -6.735 26.498 1.00 88.12 130 LYS A C 1
ATOM 1035 O O . LYS A 1 130 ? -19.298 -6.272 26.144 1.00 88.12 130 LYS A O 1
ATOM 1040 N N . ASN A 1 131 ? -18.030 -7.436 27.615 1.00 87.25 131 ASN A N 1
ATOM 1041 C CA . ASN A 1 131 ? -19.090 -7.783 28.567 1.00 87.25 131 ASN A CA 1
ATOM 1042 C C . ASN A 1 131 ? -20.287 -8.450 27.862 1.00 87.25 131 ASN A C 1
ATOM 1044 O O . ASN A 1 131 ? -21.414 -7.958 27.936 1.00 87.25 131 ASN A O 1
ATOM 1048 N N . GLY A 1 132 ? -20.028 -9.493 27.069 1.00 84.06 132 GLY A N 1
ATOM 1049 C CA . GLY A 1 132 ? -21.080 -10.236 26.365 1.00 84.06 132 GLY A CA 1
ATOM 1050 C C . GLY A 1 132 ? -21.755 -9.494 25.200 1.00 84.06 132 GLY A C 1
ATOM 1051 O O . GLY A 1 132 ? -22.747 -9.980 24.665 1.00 84.06 132 GLY A O 1
ATOM 1052 N N . SER A 1 133 ? -21.257 -8.319 24.790 1.00 85.25 133 SER A N 1
ATOM 1053 C CA . SER A 1 133 ? -21.873 -7.517 23.725 1.00 85.25 133 SER A CA 1
ATOM 1054 C C . SER A 1 133 ? -20.851 -6.924 22.758 1.00 85.25 133 SER A C 1
ATOM 1056 O O . SER A 1 133 ? -19.782 -6.456 23.149 1.00 85.25 133 SER A O 1
ATOM 1058 N N . VAL A 1 134 ? -21.204 -6.882 21.473 1.00 85.00 134 VAL A N 1
ATOM 1059 C CA . VAL A 1 134 ? -20.400 -6.198 20.454 1.00 85.00 134 VAL A CA 1
ATOM 1060 C C . VAL A 1 134 ? -20.505 -4.688 20.672 1.00 85.00 134 VAL A C 1
ATOM 1062 O O . VAL A 1 134 ? -21.579 -4.110 20.516 1.00 85.00 134 VAL A O 1
ATOM 1065 N N . LYS A 1 135 ? -19.388 -4.043 21.020 1.00 82.81 135 LYS A N 1
ATOM 1066 C CA . LYS A 1 135 ? -19.286 -2.583 21.179 1.00 82.81 135 LYS A CA 1
ATOM 1067 C C . LYS A 1 135 ? -18.867 -1.882 19.895 1.00 82.81 135 LYS A C 1
ATOM 1069 O O . LYS A 1 135 ? -19.279 -0.749 19.674 1.00 82.81 135 LYS A O 1
ATOM 1074 N N . ARG A 1 136 ? -18.070 -2.544 19.052 1.00 73.50 136 ARG A N 1
ATOM 1075 C CA . ARG A 1 136 ? -17.741 -2.080 17.699 1.00 73.50 136 ARG A CA 1
ATOM 1076 C C . ARG A 1 136 ? -17.672 -3.250 16.738 1.00 73.50 136 ARG A C 1
ATOM 1078 O O . ARG A 1 136 ? -17.114 -4.293 17.074 1.00 73.50 136 ARG A O 1
ATOM 1085 N N . ARG A 1 137 ? -18.249 -3.059 15.554 1.00 68.19 137 ARG A N 1
ATOM 1086 C CA . ARG A 1 137 ? -18.371 -4.094 14.518 1.00 68.19 137 ARG A CA 1
ATOM 1087 C C . ARG A 1 137 ? -17.742 -3.695 13.186 1.00 68.19 137 ARG A C 1
ATOM 1089 O O . ARG A 1 137 ? -17.723 -4.492 12.257 1.00 68.19 137 ARG A O 1
ATOM 1096 N N . ASP A 1 138 ? -17.247 -2.473 13.113 1.00 64.31 138 ASP A N 1
ATOM 1097 C CA . ASP A 1 138 ? -16.716 -1.902 11.893 1.00 64.31 138 ASP A CA 1
ATOM 1098 C C . ASP A 1 138 ? -15.326 -2.499 11.653 1.00 64.31 138 ASP A C 1
ATOM 1100 O O . ASP A 1 138 ? -14.427 -2.365 12.484 1.00 64.31 138 ASP A O 1
ATOM 1104 N N . PHE A 1 139 ? -15.159 -3.169 10.516 1.00 62.03 139 PHE A N 1
ATOM 1105 C CA . PHE A 1 139 ? -13.861 -3.616 10.003 1.00 62.03 139 PHE A CA 1
ATOM 1106 C C . PHE A 1 139 ? -13.282 -2.576 9.052 1.00 62.03 139 PHE A C 1
ATOM 1108 O O . PHE A 1 139 ? -12.581 -2.917 8.109 1.00 62.03 139 PHE A O 1
ATOM 1115 N N . ASP A 1 140 ? -13.599 -1.304 9.284 1.00 55.81 140 ASP A N 1
ATOM 1116 C CA . ASP A 1 140 ? -13.470 -0.258 8.281 1.00 55.81 140 ASP A CA 1
ATOM 1117 C C . ASP A 1 140 ? -12.038 0.013 7.857 1.00 55.81 140 ASP A C 1
ATOM 1119 O O . ASP A 1 140 ? -11.859 0.816 6.960 1.00 55.81 140 ASP A O 1
ATOM 1123 N N . ARG A 1 141 ? -11.006 -0.554 8.491 1.00 69.25 141 ARG A N 1
ATOM 1124 C CA . ARG A 1 141 ? -9.624 -0.287 8.096 1.00 69.25 141 ARG A CA 1
ATOM 1125 C C . ARG A 1 141 ? -8.734 -1.511 8.091 1.00 69.25 141 ARG A C 1
ATOM 1127 O O . ARG A 1 141 ? -8.445 -2.090 9.135 1.00 69.25 141 ARG A O 1
ATOM 1134 N N . ILE A 1 142 ? -8.201 -1.803 6.908 1.00 72.00 142 ILE A N 1
ATOM 1135 C CA . ILE A 1 142 ? -7.151 -2.798 6.694 1.00 72.00 142 ILE A CA 1
ATOM 1136 C C . ILE A 1 142 ? -5.858 -2.139 6.243 1.00 72.00 142 ILE A C 1
ATOM 1138 O O . ILE A 1 142 ? -5.853 -1.241 5.398 1.00 72.00 142 ILE A O 1
ATOM 1142 N N . VAL A 1 143 ? -4.748 -2.655 6.771 1.00 74.56 143 VAL A N 1
ATOM 1143 C CA . VAL A 1 143 ? -3.416 -2.409 6.221 1.00 74.56 143 VAL A CA 1
ATOM 1144 C C . VAL A 1 143 ? -3.110 -3.510 5.206 1.00 74.56 143 VAL A C 1
ATOM 1146 O O . VAL A 1 143 ? -2.998 -4.682 5.571 1.00 74.56 143 VAL A O 1
ATOM 1149 N N . TYR A 1 144 ? -3.013 -3.130 3.932 1.00 77.38 144 TYR A N 1
ATOM 1150 C CA . TYR A 1 144 ? -2.593 -4.005 2.843 1.00 77.38 144 TYR A CA 1
ATOM 1151 C C . TYR A 1 144 ? -1.082 -3.917 2.662 1.00 77.38 144 TYR A C 1
ATOM 1153 O O . TYR A 1 144 ? -0.562 -2.892 2.216 1.00 77.38 144 TYR A O 1
ATOM 1161 N N . GLN A 1 145 ? -0.371 -4.991 2.979 1.00 78.06 145 GLN A N 1
ATOM 1162 C CA . GLN A 1 145 ? 1.061 -5.088 2.737 1.00 78.06 145 GLN A CA 1
ATOM 1163 C C . GLN A 1 145 ? 1.313 -5.704 1.363 1.00 78.06 145 GLN A C 1
ATOM 1165 O O . GLN A 1 145 ? 0.980 -6.866 1.115 1.00 78.06 145 GLN A O 1
ATOM 1170 N N . SER A 1 146 ? 1.955 -4.930 0.492 1.00 73.06 146 SER A N 1
ATOM 1171 C CA . SER A 1 146 ? 2.396 -5.417 -0.810 1.00 73.06 146 SER A CA 1
ATOM 1172 C C . SER A 1 146 ? 3.819 -5.960 -0.716 1.00 73.06 146 SER A C 1
ATOM 1174 O O . SER A 1 146 ? 4.727 -5.246 -0.288 1.00 73.06 146 SER A O 1
ATOM 1176 N N . THR A 1 147 ? 4.025 -7.208 -1.139 1.00 67.75 147 THR A N 1
ATOM 1177 C CA . THR A 1 147 ? 5.356 -7.830 -1.237 1.00 67.75 147 THR A CA 1
ATOM 1178 C C . THR A 1 147 ? 5.616 -8.329 -2.657 1.00 67.75 147 THR A C 1
ATOM 1180 O O . THR A 1 147 ? 4.755 -8.981 -3.240 1.00 67.75 147 THR A O 1
ATOM 1183 N N . CYS A 1 148 ? 6.805 -8.059 -3.197 1.00 59.09 148 CYS A N 1
ATOM 1184 C CA . CYS A 1 148 ? 7.343 -8.669 -4.426 1.00 59.09 148 CYS A CA 1
ATOM 1185 C C . CYS A 1 148 ? 7.705 -10.151 -4.251 1.00 59.09 148 CYS A C 1
ATOM 1187 O O . CYS A 1 148 ? 7.705 -10.896 -5.220 1.00 59.09 148 CYS A O 1
ATOM 1189 N N . LEU A 1 149 ? 8.028 -10.587 -3.031 1.00 54.50 149 LEU A N 1
ATOM 1190 C CA . LEU A 1 149 ? 8.551 -11.922 -2.749 1.00 54.50 149 LEU A CA 1
ATOM 1191 C C . LEU A 1 149 ? 7.836 -12.533 -1.532 1.00 54.50 149 LEU A C 1
ATOM 1193 O O . LEU A 1 149 ? 7.475 -11.810 -0.592 1.00 54.50 149 LEU A O 1
ATOM 1197 N N . PRO A 1 150 ? 7.657 -13.865 -1.472 1.00 39.56 150 PRO A N 1
ATOM 1198 C CA . PRO A 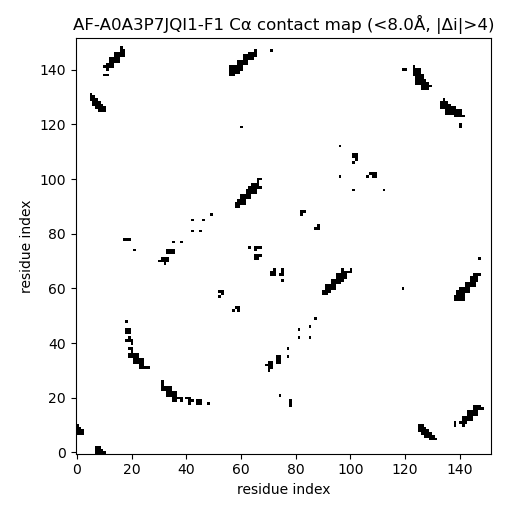1 150 ? 7.673 -14.536 -0.184 1.00 39.56 150 PRO A CA 1
ATOM 1199 C C . PRO A 1 150 ? 9.034 -14.208 0.439 1.00 39.56 150 PRO A C 1
ATOM 1201 O O . PRO A 1 150 ? 10.063 -14.569 -0.123 1.00 39.56 150 PRO A O 1
ATOM 1204 N N . ALA A 1 151 ? 9.054 -13.451 1.538 1.00 34.78 151 ALA A N 1
ATOM 1205 C CA . ALA A 1 151 ? 10.237 -13.396 2.383 1.00 34.78 151 ALA A CA 1
ATOM 1206 C C . ALA A 1 151 ? 10.568 -14.847 2.772 1.00 34.78 151 ALA A C 1
ATOM 1208 O O . ALA A 1 151 ? 9.760 -15.475 3.460 1.00 34.78 151 ALA A O 1
ATOM 1209 N N . PHE A 1 152 ? 11.664 -15.377 2.233 1.00 30.31 152 PHE A N 1
ATOM 1210 C CA . PHE A 1 152 ? 12.306 -16.597 2.709 1.00 30.31 152 PHE A CA 1
ATOM 12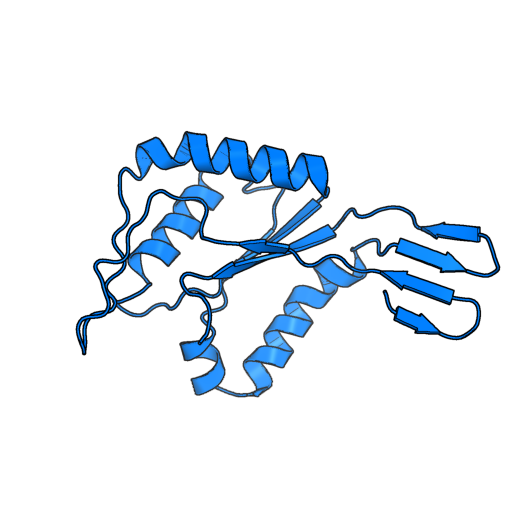11 C C . PHE A 1 152 ? 13.369 -16.202 3.728 1.00 30.31 152 PHE A C 1
ATOM 1213 O O . PHE A 1 152 ? 14.062 -15.187 3.473 1.00 30.31 152 PHE A O 1
#

Nearest 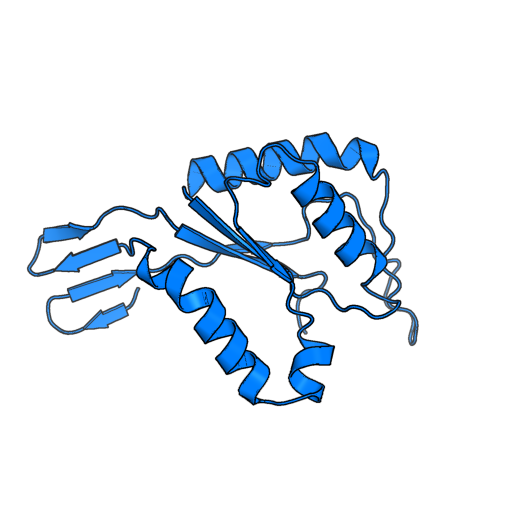PDB structures (foldseek):
  3blx-assembly6_P  TM=4.731E-01  e=7.801E-02  Saccharomyces cerevisiae
  6kdy-assembly3_E  TM=4.507E-01  e=2.687E-01  Homo sapiens
  3blx-assembly1_D  TM=4.648E-01  e=3.721E-01  Saccharomyces cerevisiae
  6xxy-assembly1_B  TM=3.808E-01  e=2.687E-01  Haemophilus influenzae Rd KW20
  5j34-assembly2_D  TM=4.270E-01  e=3.972E-01  Arabidopsis thaliana

Solvent-accessible surface area (backbone atoms only — not comparable to full-atom values): 8466 Å² total; per-residue (Å²): 117,52,75,56,91,68,30,37,35,38,81,60,75,45,74,46,64,64,68,54,47,61,47,64,65,65,95,49,96,91,48,68,48,44,42,74,37,65,65,77,67,18,53,61,54,33,48,56,51,51,53,51,48,37,72,74,36,37,43,39,33,39,39,38,41,51,35,85,47,84,37,34,25,60,48,41,54,48,52,54,50,53,42,66,75,37,95,47,48,88,67,38,50,78,43,85,44,33,50,74,61,39,53,71,76,34,77,60,42,58,56,52,50,50,60,66,44,39,64,62,57,68,74,24,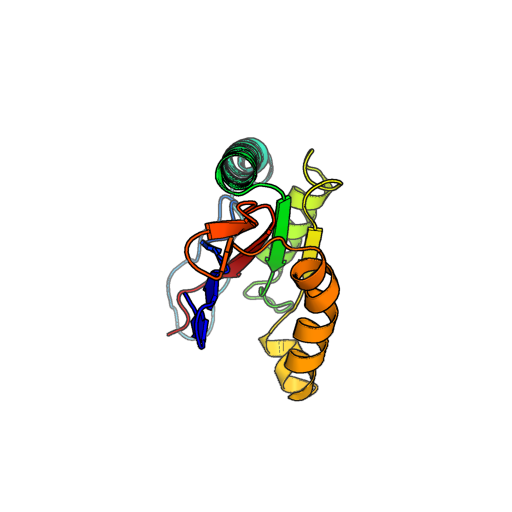43,41,33,29,36,43,77,96,38,79,78,36,80,46,55,41,38,28,47,37,39,35,38,96,59,83,89,124

InterPro domains:
  IPR002013 SAC domain [PF02383] (8-104)
  IPR002013 SAC domain [PS50275] (1-152)

Radius of gyration: 17.55 Å; Cα contacts (8 Å, |Δi|>4): 250; chains: 1; bounding box: 45×27×51 Å

Secondary structure (DSSP, 8-state):
-EEETTEEEE--EEEE--SS-EE-----TT----EE--HHHHHHHHHHHHHHHHHHHSEEEEEE---SSTTTHHHHHHHHHHHHHSTTTTTEEEEE--HHHHHHH-TTHHHHHHHHHHHHHHSSPPEEEETTEEEE----EEEEEE-SS---